Protein AF-A0A934XVX9-F1 (afdb_monomer)

Nearest PDB structures (foldseek):
  5a8s-assembly1_A  TM=2.318E-01  e=6.117E+00  Antheraea mylitta cypovirus 4
  7dmx-assembly2_B  TM=2.468E-01  e=3.941E+00  Aequorea victoria

Radius of gyration: 22.26 Å; Cα contacts (8 Å, |Δi|>4): 302; chains: 1; bounding box: 46×45×65 Å

Mean predicted aligned error: 10.81 Å

Solvent-accessible surface area (backbone atoms only — not comparable to full-atom values): 7273 Å² total; per-residue (Å²): 136,56,75,69,57,53,54,52,51,52,52,52,52,48,53,52,48,61,67,67,63,57,66,92,64,73,82,73,48,66,25,41,27,35,45,29,32,33,41,70,90,69,50,42,34,40,41,39,39,34,33,48,44,94,48,53,68,39,48,33,38,36,42,38,39,32,26,57,71,35,42,83,74,43,71,49,76,50,42,31,38,73,51,75,47,80,43,63,36,96,36,90,55,40,32,40,40,38,41,31,55,74,50,79,49,45,40,36,39,41,31,27,46,81,86,42,80,65,41,76,54,74,37,61,56,58,47,69,42,72,51,76,36,72,109

Secondary structure (DSSP, 8-state):
--HHHHHHHHHHHHHHHHHHTS-SS----EEEEEEEEE-TTS-EEEEEEEEEGGGTT-EEEEEEEEETT-EEEEEE--SSEEEEEEEEES-TTEEEEEEEESSS--EEEEEEETTEEEEEEEE-TT--EEEEEE-

Sequence (135 aa):
MSRRSIVAFLVTVLMVAVVGVVPAGAHVSWCSSDPVVTLPDGSVVNVVVEAPVEYTGSTVSVNLLAPRGSVLTAVLAGDLDLDVNFHAVQHANRMFLVVAPHGNFPLRVTVTRDGATVAYAEGESGHALTMWVNF

Structure (mmCIF, N/CA/C/O backbone):
data_AF-A0A934XVX9-F1
#
_entry.id   AF-A0A934XVX9-F1
#
loop_
_atom_site.group_PDB
_atom_site.id
_atom_site.type_symbol
_atom_site.label_atom_id
_atom_site.label_alt_id
_atom_site.label_comp_id
_atom_site.label_asym_id
_atom_site.label_entity_id
_atom_site.label_seq_id
_atom_site.pdbx_PDB_ins_code
_atom_site.Cartn_x
_atom_site.Cartn_y
_atom_site.Cartn_z
_atom_site.occupancy
_atom_site.B_iso_or_equiv
_atom_site.auth_seq_id
_atom_site.auth_comp_id
_atom_site.auth_asym_id
_atom_site.auth_atom_id
_atom_site.pdbx_PDB_model_num
ATOM 1 N N . MET A 1 1 ? -26.769 -29.419 50.028 1.00 57.47 1 MET A N 1
ATOM 2 C CA . MET A 1 1 ? -26.715 -28.825 48.671 1.00 57.47 1 MET A CA 1
ATOM 3 C C . MET A 1 1 ? -27.129 -29.903 47.673 1.00 57.47 1 MET A C 1
ATOM 5 O O . MET A 1 1 ? -26.564 -30.987 47.725 1.00 57.47 1 MET A O 1
ATOM 9 N N . SER A 1 2 ? -28.177 -29.693 46.870 1.00 64.69 2 SER A N 1
ATOM 10 C CA . SER A 1 2 ? -28.707 -30.750 45.986 1.00 64.69 2 SER A CA 1
ATOM 11 C C . SER A 1 2 ? -27.840 -30.907 44.728 1.00 64.69 2 SER A C 1
ATOM 13 O O . SER A 1 2 ? -27.261 -29.922 44.268 1.00 64.69 2 SER A O 1
ATOM 15 N N . ARG A 1 3 ? -27.777 -32.107 44.122 1.00 65.62 3 ARG A N 1
ATOM 16 C CA . ARG A 1 3 ? -27.050 -32.334 42.849 1.00 65.62 3 ARG A CA 1
ATOM 17 C C . ARG A 1 3 ? -27.455 -31.338 41.751 1.00 65.62 3 ARG A C 1
ATOM 19 O O . ARG A 1 3 ? -26.614 -30.930 40.962 1.00 65.62 3 ARG A O 1
ATOM 26 N N . ARG A 1 4 ? -28.716 -30.891 41.745 1.00 67.88 4 ARG A N 1
ATOM 27 C CA . ARG A 1 4 ? -29.239 -29.895 40.793 1.00 67.88 4 ARG A CA 1
ATOM 28 C C . ARG A 1 4 ? -28.636 -28.502 41.008 1.00 67.88 4 ARG A C 1
ATOM 30 O O . ARG A 1 4 ? -28.368 -27.801 40.042 1.00 67.88 4 ARG A O 1
ATOM 37 N N . SER A 1 5 ? -28.366 -28.130 42.259 1.00 67.12 5 SER A N 1
ATOM 38 C CA . SER A 1 5 ? -27.765 -26.839 42.619 1.00 67.12 5 SER A CA 1
ATOM 39 C C . SER A 1 5 ? -26.288 -26.752 42.220 1.00 67.12 5 SER A C 1
ATOM 41 O O . SER A 1 5 ? -25.822 -25.683 41.848 1.00 67.12 5 SER A O 1
ATOM 43 N N . ILE A 1 6 ? -25.564 -27.876 42.262 1.00 73.25 6 ILE A N 1
ATOM 44 C CA . ILE A 1 6 ? -24.152 -27.946 41.852 1.00 73.25 6 ILE A CA 1
ATOM 45 C C . ILE A 1 6 ? -24.031 -27.795 40.334 1.00 73.25 6 ILE A C 1
ATOM 47 O O . ILE A 1 6 ? -23.211 -27.015 39.868 1.00 73.25 6 ILE A O 1
ATOM 51 N N . VAL A 1 7 ? -24.881 -28.485 39.566 1.00 71.75 7 VAL A N 1
ATOM 52 C CA . VAL A 1 7 ? -24.877 -28.398 38.095 1.00 71.75 7 VAL A CA 1
ATOM 53 C C . VAL A 1 7 ? -25.231 -26.989 37.626 1.00 71.75 7 VAL A C 1
ATOM 55 O O . VAL A 1 7 ? -24.548 -26.457 36.759 1.00 71.75 7 VAL A O 1
ATOM 58 N N . ALA A 1 8 ? -26.241 -26.359 38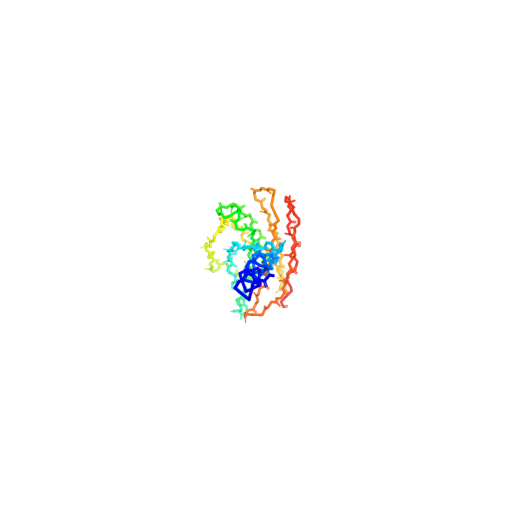.234 1.00 71.38 8 ALA A N 1
ATOM 59 C CA . ALA A 1 8 ? -26.597 -24.980 37.912 1.00 71.38 8 ALA A CA 1
ATOM 60 C C . ALA A 1 8 ? -25.422 -24.024 38.162 1.00 71.38 8 ALA A C 1
ATOM 62 O O . ALA A 1 8 ? -25.090 -23.230 37.292 1.00 71.38 8 ALA A O 1
ATOM 63 N N . PHE A 1 9 ? -24.737 -24.156 39.301 1.00 73.88 9 PHE A N 1
ATOM 64 C CA . PHE A 1 9 ? -23.574 -23.328 39.617 1.00 73.88 9 PHE A CA 1
ATOM 65 C C . PHE A 1 9 ? -22.421 -23.542 38.626 1.00 73.88 9 PHE A C 1
ATOM 67 O O . PHE A 1 9 ? -21.803 -22.580 38.180 1.00 73.88 9 PHE A O 1
ATOM 74 N N . LEU A 1 10 ? -22.167 -24.791 38.227 1.00 74.25 10 LEU A N 1
ATOM 75 C CA . LEU A 1 10 ? -21.093 -25.139 37.296 1.00 74.25 10 LEU A CA 1
ATOM 76 C C . LEU A 1 10 ? -21.360 -24.607 35.881 1.00 74.25 10 LEU A C 1
ATOM 78 O O . LEU A 1 10 ? -20.436 -24.126 35.235 1.00 74.25 10 LEU A O 1
ATOM 82 N N . VAL A 1 11 ? -22.617 -24.619 35.426 1.00 72.81 11 VAL A N 1
ATOM 83 C CA . VAL A 1 11 ? -23.019 -24.023 34.140 1.00 72.81 11 VAL A CA 1
ATOM 84 C C . VAL A 1 11 ? -22.893 -22.501 34.175 1.00 72.81 11 VAL A C 1
ATOM 86 O O . VAL A 1 11 ? -22.403 -21.917 33.212 1.00 72.81 11 VAL A O 1
ATOM 89 N N . THR A 1 12 ? -23.267 -21.850 35.279 1.00 68.62 12 THR A N 1
ATOM 90 C CA . THR A 1 12 ? -23.109 -20.395 35.417 1.00 68.62 12 THR A CA 1
ATOM 91 C C . THR A 1 12 ? -21.635 -19.994 35.435 1.00 68.62 12 THR A C 1
ATOM 93 O O . THR A 1 12 ? -21.253 -19.056 34.742 1.00 68.62 12 THR A O 1
ATOM 96 N N . VAL A 1 13 ? -20.785 -20.728 36.161 1.00 69.31 13 VAL A N 1
ATOM 97 C CA . VAL A 1 13 ? -19.330 -20.501 36.165 1.00 69.31 13 VAL A CA 1
ATOM 98 C C . VAL A 1 13 ? -18.735 -20.741 34.777 1.00 69.31 13 VAL A C 1
ATOM 100 O O . VAL A 1 13 ? -17.910 -19.949 34.331 1.00 69.31 13 VAL A O 1
ATOM 103 N N . LEU A 1 14 ? -19.185 -21.777 34.062 1.00 63.97 14 LEU A N 1
ATOM 104 C CA . LEU A 1 14 ? -18.730 -22.056 32.702 1.00 63.97 14 LEU A CA 1
ATOM 105 C C . LEU A 1 14 ? -19.148 -20.947 31.724 1.00 63.97 14 LEU A C 1
ATOM 107 O O . LEU A 1 14 ? -18.331 -20.515 30.925 1.00 63.97 14 LEU A O 1
ATOM 111 N N . MET A 1 15 ? -20.376 -20.432 31.816 1.00 61.59 15 MET A N 1
ATOM 112 C CA . MET A 1 15 ? -20.837 -19.314 30.981 1.00 61.59 15 MET A CA 1
ATOM 113 C C . MET A 1 15 ? -20.073 -18.017 31.273 1.00 61.59 15 MET A C 1
ATOM 115 O O . MET A 1 15 ? -19.683 -17.318 30.342 1.00 61.59 15 MET A O 1
ATOM 119 N N . VAL A 1 16 ? -19.787 -17.714 32.543 1.00 60.62 16 VAL A N 1
ATOM 120 C CA . VAL A 1 16 ? -18.961 -16.551 32.918 1.00 60.62 16 VAL A CA 1
ATOM 121 C C . VAL A 1 16 ? -17.513 -16.722 32.445 1.00 60.62 16 VAL A C 1
ATOM 123 O O . VAL A 1 16 ? -16.910 -15.76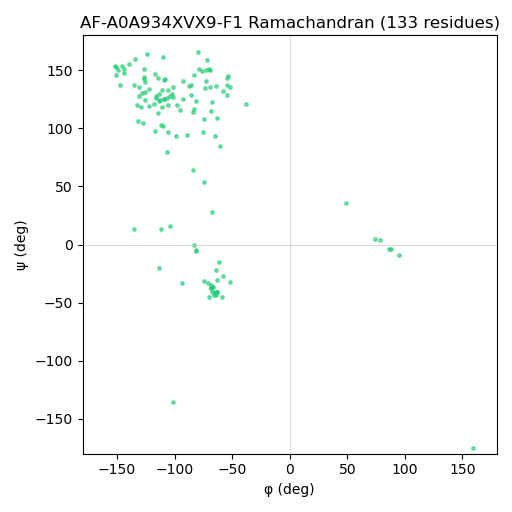0 31.978 1.00 60.62 16 VAL A O 1
ATOM 126 N N . ALA A 1 17 ? -16.968 -17.940 32.488 1.00 56.75 17 ALA A N 1
ATOM 127 C CA . ALA A 1 17 ? -15.644 -18.239 31.950 1.00 56.75 17 ALA A CA 1
ATOM 128 C C . ALA A 1 17 ? -15.597 -18.134 30.415 1.00 56.75 17 ALA A C 1
ATOM 130 O O . ALA A 1 17 ? -14.624 -17.623 29.879 1.00 56.75 17 ALA A O 1
ATOM 131 N N . VAL A 1 18 ? -16.647 -18.543 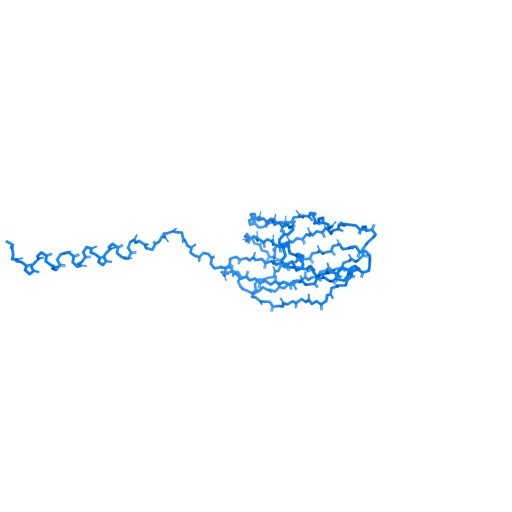29.696 1.00 56.56 18 VAL A N 1
ATOM 132 C CA . VAL A 1 18 ? -16.715 -18.408 28.228 1.00 56.56 18 VAL A CA 1
ATOM 133 C C . VAL A 1 18 ? -16.807 -16.937 27.803 1.00 56.56 18 VAL A C 1
ATOM 135 O O . VAL A 1 18 ? -16.175 -16.550 26.826 1.00 56.56 18 VAL A O 1
ATOM 138 N N . VAL A 1 19 ? -17.518 -16.094 28.560 1.00 55.34 19 VAL A N 1
ATOM 139 C CA . VAL A 1 19 ? -17.568 -14.640 28.305 1.00 55.34 19 VAL A CA 1
ATOM 140 C C . VAL A 1 19 ? -16.263 -13.941 28.722 1.00 55.34 19 VAL A C 1
ATOM 142 O O . VAL A 1 19 ? -15.854 -12.978 28.082 1.00 55.34 19 VAL A O 1
ATOM 145 N N . GLY A 1 20 ? -15.570 -14.441 29.751 1.00 45.25 20 GLY A N 1
ATOM 146 C CA . GLY A 1 20 ? -14.301 -13.889 30.243 1.00 45.25 20 GLY A CA 1
ATOM 147 C C . GLY A 1 20 ? -13.046 -14.300 29.462 1.00 45.25 20 GLY A C 1
ATOM 148 O O . GLY A 1 20 ? -11.965 -13.807 29.775 1.00 45.25 20 GLY A O 1
ATOM 149 N N . VAL A 1 21 ? -13.165 -15.201 28.478 1.00 49.84 21 VAL A N 1
ATOM 150 C CA . VAL A 1 21 ? -12.040 -15.724 27.671 1.00 49.84 21 VAL A CA 1
ATOM 151 C C . VAL A 1 21 ? -12.108 -15.252 26.212 1.00 49.84 21 VAL A C 1
ATOM 153 O O . VAL A 1 21 ? -11.336 -15.708 25.374 1.00 49.84 21 VAL A O 1
ATOM 156 N N . VAL A 1 22 ? -12.950 -14.263 25.887 1.00 46.62 22 VAL A N 1
ATOM 157 C CA . VAL A 1 22 ? -12.623 -13.412 24.735 1.00 46.62 22 VAL A CA 1
ATOM 158 C C . VAL A 1 22 ? -11.402 -12.604 25.166 1.00 46.62 22 VAL A C 1
ATOM 160 O O . VAL A 1 22 ? -11.507 -11.849 26.137 1.00 46.62 22 VAL A O 1
ATOM 163 N N . PRO A 1 23 ? -10.228 -12.781 24.538 1.00 43.62 23 PRO A N 1
ATOM 164 C CA . PRO A 1 23 ? -9.068 -11.995 24.901 1.00 43.62 23 PRO A CA 1
ATOM 165 C C . PRO A 1 23 ? -9.461 -10.524 24.795 1.00 43.62 23 PRO A C 1
ATOM 167 O O . PRO A 1 23 ? -9.930 -10.081 23.751 1.00 43.62 23 PRO A O 1
ATOM 170 N N . ALA A 1 24 ? -9.204 -9.741 25.839 1.00 45.72 24 ALA A N 1
ATOM 171 C CA . ALA A 1 24 ? -9.180 -8.282 25.761 1.00 45.7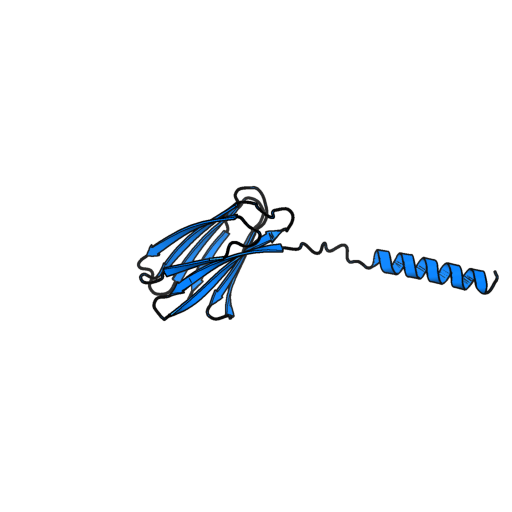2 24 ALA A CA 1
ATOM 172 C C . ALA A 1 24 ? 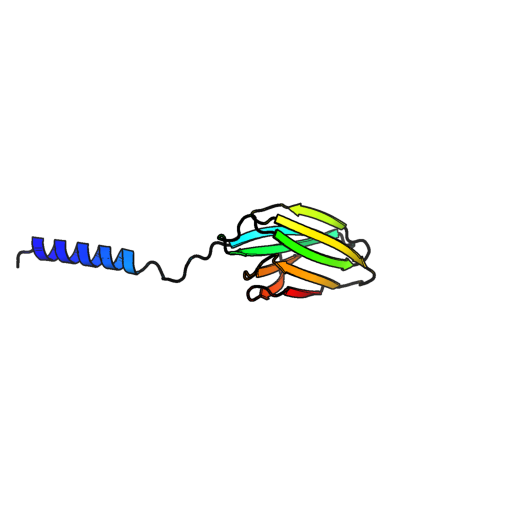-7.997 -7.774 24.898 1.00 45.72 24 ALA A C 1
ATOM 174 O O . ALA A 1 24 ? -7.474 -6.689 25.119 1.00 45.72 24 ALA A O 1
ATOM 175 N N . GLY A 1 25 ? -7.542 -8.574 23.931 1.00 43.44 25 GLY A N 1
ATOM 176 C CA . GLY A 1 25 ? -6.867 -8.098 22.743 1.00 43.44 25 GLY A CA 1
ATOM 177 C C . GLY A 1 25 ? -7.970 -7.858 21.734 1.00 43.44 25 GLY A C 1
ATOM 178 O O . GLY A 1 25 ? -8.417 -8.799 21.082 1.00 43.44 25 GLY A O 1
ATOM 179 N N . ALA A 1 26 ? -8.449 -6.617 21.678 1.00 44.75 26 ALA A N 1
ATOM 180 C CA . ALA A 1 26 ? -9.300 -6.144 20.607 1.00 44.75 26 ALA A CA 1
ATOM 181 C C . ALA A 1 26 ? -8.810 -6.763 19.293 1.00 44.75 26 ALA A C 1
ATOM 183 O O . ALA A 1 26 ? -7.648 -6.594 18.918 1.00 44.75 26 ALA A O 1
ATOM 184 N N . HIS A 1 27 ? -9.680 -7.511 18.616 1.00 47.06 27 HIS A N 1
ATOM 185 C CA . HIS A 1 27 ? -9.536 -7.710 17.188 1.00 47.06 27 HIS A CA 1
ATOM 186 C C . HIS A 1 27 ? -9.627 -6.309 16.588 1.00 47.06 27 HIS A C 1
ATOM 188 O O . HIS A 1 27 ? -10.717 -5.853 16.250 1.00 47.06 27 HIS A O 1
ATOM 194 N N . VAL A 1 28 ? -8.505 -5.587 16.553 1.00 57.06 28 VAL A N 1
ATOM 195 C CA . VAL A 1 28 ? -8.382 -4.383 15.749 1.00 57.06 28 VAL A CA 1
ATOM 196 C C . VAL A 1 28 ? -8.505 -4.926 14.341 1.00 57.06 28 VAL A C 1
ATOM 198 O O . VAL A 1 28 ? -7.578 -5.522 13.801 1.00 57.06 28 VAL A O 1
ATOM 201 N N . SER A 1 29 ? -9.730 -4.911 13.834 1.00 76.38 29 SER A N 1
ATOM 202 C CA . SER A 1 29 ? -9.991 -5.168 12.432 1.00 76.38 29 SER A CA 1
ATOM 203 C C . SER A 1 29 ? -9.313 -4.023 11.699 1.00 76.38 29 SER A C 1
ATOM 205 O O . SER A 1 29 ? -9.353 -2.885 12.166 1.00 76.38 29 SER A O 1
ATOM 207 N N . TRP A 1 30 ? -8.618 -4.336 10.616 1.00 84.50 30 TRP A N 1
ATOM 208 C CA . TRP A 1 30 ? -7.939 -3.335 9.812 1.00 84.50 30 TRP A CA 1
ATOM 209 C C . TRP A 1 30 ? -8.736 -3.148 8.529 1.00 84.50 30 TRP A C 1
ATOM 211 O O . TRP A 1 30 ? -9.166 -4.121 7.912 1.00 84.50 30 TRP A O 1
ATOM 221 N N . CYS A 1 31 ? -8.964 -1.892 8.176 1.00 84.94 31 CYS A N 1
ATOM 222 C CA . CYS A 1 31 ? -9.387 -1.498 6.844 1.00 84.94 31 CYS A CA 1
ATOM 223 C C . CYS A 1 31 ? -8.134 -1.402 5.965 1.00 84.94 31 CYS A C 1
ATOM 225 O O . CYS A 1 31 ? -7.059 -1.063 6.469 1.00 84.94 31 CYS A O 1
ATOM 227 N N . SER A 1 32 ? -8.240 -1.733 4.677 1.00 88.81 32 SER A N 1
ATOM 228 C CA . SER A 1 32 ? -7.079 -1.746 3.779 1.00 88.81 32 SER A CA 1
ATOM 229 C C . SER A 1 32 ? -7.395 -1.189 2.398 1.00 88.81 32 SER A C 1
ATOM 231 O O . SER A 1 32 ? -8.548 -1.180 1.964 1.00 88.81 32 SER A O 1
ATOM 233 N N . SER A 1 33 ? -6.374 -0.691 1.708 1.00 87.69 33 SER A N 1
ATOM 234 C CA . SER A 1 33 ? -6.424 -0.307 0.292 1.00 87.69 33 SER A CA 1
ATOM 235 C C . SER A 1 33 ? -5.041 -0.467 -0.336 1.00 87.69 33 SER A C 1
ATOM 237 O O . SER A 1 33 ? -4.036 -0.254 0.348 1.00 87.69 33 SER A O 1
ATOM 239 N N . ASP A 1 34 ? -4.968 -0.848 -1.615 1.00 88.00 34 ASP A N 1
ATOM 240 C CA . ASP A 1 34 ? -3.701 -1.182 -2.272 1.00 88.00 34 ASP A CA 1
ATOM 241 C C . ASP A 1 34 ? -3.498 -0.500 -3.639 1.00 88.00 34 ASP A C 1
ATOM 243 O O . ASP A 1 34 ? -4.084 -0.875 -4.659 1.00 88.00 34 ASP A O 1
ATOM 247 N N . PRO A 1 35 ? -2.617 0.513 -3.722 1.00 89.00 35 PRO A N 1
ATOM 248 C CA . PRO A 1 35 ? -2.071 0.935 -4.998 1.00 89.00 35 PRO A CA 1
ATOM 249 C C . PRO A 1 35 ? -1.123 -0.131 -5.551 1.00 89.00 35 PRO A C 1
ATOM 251 O O . PRO A 1 35 ? -0.249 -0.659 -4.855 1.00 89.00 35 PRO A O 1
ATOM 254 N N . VAL A 1 36 ? -1.283 -0.403 -6.844 1.00 90.94 36 VAL A N 1
ATOM 255 C CA . VAL A 1 36 ? -0.554 -1.425 -7.593 1.00 90.94 36 VAL A CA 1
ATOM 256 C C . VAL A 1 36 ? 0.338 -0.757 -8.627 1.00 90.94 36 VAL A C 1
ATOM 258 O O . VAL A 1 36 ? -0.130 -0.016 -9.496 1.00 90.94 36 VAL A O 1
ATOM 261 N N . VAL A 1 37 ? 1.632 -1.055 -8.567 1.00 91.25 37 VAL A N 1
ATOM 262 C CA . VAL A 1 37 ? 2.653 -0.545 -9.482 1.00 91.25 37 VAL A CA 1
ATOM 263 C C . VAL A 1 37 ? 3.245 -1.706 -10.270 1.00 91.25 37 VAL A C 1
ATOM 265 O O . VAL A 1 37 ? 3.721 -2.678 -9.693 1.00 91.25 37 VAL A O 1
ATOM 268 N N . THR A 1 38 ? 3.276 -1.595 -11.592 1.00 92.81 38 THR A N 1
ATOM 269 C CA . THR A 1 38 ? 4.036 -2.518 -12.442 1.00 92.81 38 THR A CA 1
ATOM 270 C C . THR A 1 38 ? 5.427 -1.940 -12.684 1.00 92.81 38 THR A C 1
ATOM 272 O O . THR A 1 38 ? 5.554 -0.795 -13.122 1.00 92.81 38 THR A O 1
ATOM 275 N N . LEU A 1 39 ? 6.469 -2.711 -12.372 1.00 90.75 39 LEU A N 1
ATOM 276 C CA . LEU A 1 39 ? 7.870 -2.337 -12.574 1.00 90.75 39 LEU A CA 1
ATOM 277 C C . LEU A 1 39 ? 8.306 -2.540 -14.041 1.00 90.75 39 LEU A C 1
ATOM 279 O O . LEU A 1 39 ? 7.624 -3.231 -14.801 1.00 90.75 39 LEU A O 1
ATOM 283 N N . PRO A 1 40 ? 9.456 -1.977 -14.471 1.00 88.81 40 PRO A N 1
ATOM 284 C CA . PRO A 1 40 ? 9.914 -2.069 -15.861 1.00 88.81 40 PRO A CA 1
ATOM 285 C C . PRO A 1 40 ? 10.238 -3.496 -16.325 1.00 88.81 40 PRO A C 1
ATOM 287 O O . PRO A 1 40 ? 10.255 -3.763 -17.523 1.00 88.81 40 PRO A O 1
ATOM 290 N N . ASP A 1 41 ? 10.521 -4.401 -15.387 1.00 89.50 41 ASP A N 1
ATOM 291 C CA . ASP A 1 41 ? 10.770 -5.822 -15.642 1.00 89.50 41 ASP A CA 1
ATOM 292 C C . ASP A 1 41 ? 9.476 -6.652 -15.758 1.00 89.50 41 ASP A C 1
ATOM 294 O O . ASP A 1 41 ? 9.537 -7.858 -15.986 1.00 89.50 41 ASP A O 1
ATOM 298 N N . GLY A 1 42 ? 8.311 -6.011 -15.616 1.00 89.19 42 GLY A N 1
ATOM 299 C CA . GLY A 1 42 ? 6.994 -6.642 -15.651 1.00 89.19 42 GLY A CA 1
ATOM 300 C C . GLY A 1 42 ? 6.515 -7.196 -14.309 1.00 89.19 42 GLY A C 1
ATOM 301 O O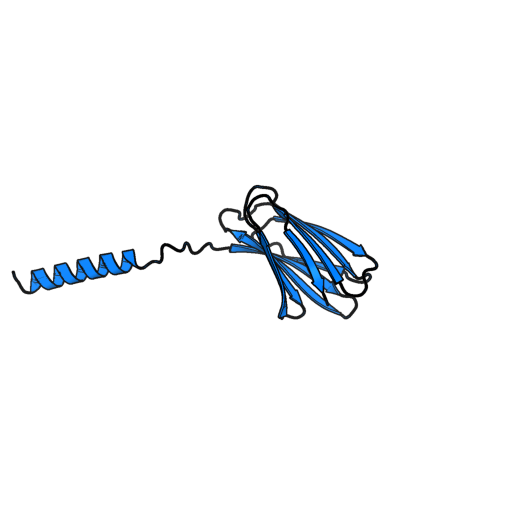 . GLY A 1 42 ? 5.376 -7.656 -14.242 1.00 89.19 42 GLY A O 1
ATOM 302 N N . SER A 1 43 ? 7.329 -7.139 -13.248 1.00 90.88 43 SER A N 1
ATOM 303 C CA . SER A 1 43 ? 6.896 -7.560 -11.911 1.00 90.88 43 SER A CA 1
ATOM 304 C C . SER A 1 43 ? 5.853 -6.607 -11.328 1.00 90.88 43 SER A C 1
ATOM 306 O O . SER A 1 43 ? 5.821 -5.409 -11.637 1.00 90.88 43 SER A O 1
ATOM 308 N N . VAL A 1 44 ? 4.971 -7.148 -10.490 1.00 91.31 44 VAL A N 1
ATOM 309 C CA . VAL A 1 44 ? 3.868 -6.396 -9.884 1.00 91.31 44 VAL A CA 1
ATOM 310 C C . VAL A 1 44 ? 4.172 -6.147 -8.418 1.00 91.31 44 VAL A C 1
ATOM 312 O O . VAL A 1 44 ? 4.432 -7.079 -7.658 1.00 91.31 44 VAL A O 1
ATOM 315 N N . VAL A 1 45 ? 4.117 -4.879 -8.021 1.00 91.56 45 VAL A N 1
ATOM 316 C CA . VAL A 1 45 ? 4.306 -4.421 -6.648 1.00 91.56 45 VAL A CA 1
ATOM 317 C C . VAL A 1 45 ? 2.979 -3.910 -6.106 1.00 91.56 45 VAL A C 1
ATOM 319 O O . VAL A 1 45 ? 2.450 -2.923 -6.613 1.00 91.56 45 VAL A O 1
ATOM 322 N N . ASN A 1 46 ? 2.472 -4.542 -5.049 1.00 91.94 46 ASN A N 1
ATOM 323 C CA . ASN A 1 46 ? 1.301 -4.055 -4.321 1.00 91.94 46 ASN A CA 1
ATOM 324 C C . ASN A 1 46 ? 1.761 -3.382 -3.032 1.00 91.94 46 ASN A C 1
ATOM 326 O O . ASN A 1 46 ? 2.519 -3.974 -2.255 1.00 91.94 46 ASN A O 1
ATOM 330 N N . VAL A 1 47 ? 1.285 -2.165 -2.796 1.00 91.88 47 VAL A N 1
ATOM 331 C CA . VAL A 1 47 ? 1.516 -1.426 -1.555 1.00 91.88 47 VAL A CA 1
ATOM 332 C C . VAL A 1 47 ? 0.217 -1.448 -0.766 1.00 91.88 47 VAL A C 1
ATOM 334 O O . VAL A 1 47 ? -0.666 -0.649 -1.022 1.00 91.88 47 VAL A O 1
ATOM 337 N N . VAL A 1 48 ? 0.087 -2.367 0.181 1.00 92.06 48 VAL A N 1
ATOM 338 C CA . VAL A 1 48 ? -1.097 -2.473 1.036 1.00 92.06 48 VAL A CA 1
ATOM 339 C C . VAL A 1 48 ? -0.957 -1.477 2.179 1.00 92.06 48 VAL A C 1
ATOM 341 O O . VAL A 1 48 ? -0.032 -1.582 2.987 1.00 92.06 48 VAL A O 1
ATOM 344 N N . VAL A 1 49 ? -1.863 -0.506 2.231 1.00 91.62 49 VAL A N 1
ATOM 345 C CA . VAL A 1 49 ? -1.970 0.470 3.316 1.00 91.62 49 VAL A CA 1
ATOM 346 C C . VAL A 1 49 ? -3.145 0.076 4.191 1.00 91.62 49 VAL A C 1
ATOM 348 O O . VAL A 1 49 ? -4.251 -0.119 3.692 1.00 91.62 49 VAL A O 1
ATOM 351 N N . GLU A 1 50 ? -2.904 -0.033 5.490 1.00 91.56 50 GLU A N 1
ATOM 352 C CA . GLU A 1 50 ? -3.885 -0.480 6.467 1.00 91.56 50 GLU A CA 1
ATOM 353 C C . GLU A 1 50 ? -4.005 0.534 7.611 1.00 91.56 50 GLU A C 1
ATOM 355 O O . GLU A 1 50 ? -3.007 1.093 8.080 1.00 91.56 50 GLU A O 1
ATOM 360 N N . ALA A 1 51 ? -5.230 0.729 8.097 1.00 91.00 51 ALA A N 1
ATOM 361 C CA . ALA A 1 51 ? -5.528 1.475 9.319 1.00 91.00 51 ALA A CA 1
ATOM 362 C C . ALA A 1 51 ? -6.544 0.700 10.180 1.00 91.00 51 ALA A C 1
ATOM 364 O O . ALA A 1 51 ? -7.259 -0.160 9.657 1.00 91.00 51 ALA A O 1
ATOM 365 N N . PRO A 1 52 ? -6.658 0.977 11.489 1.00 90.31 52 PRO A N 1
ATOM 366 C CA . PRO A 1 52 ? -7.732 0.409 12.301 1.00 90.31 52 PRO A CA 1
ATOM 367 C C . PRO A 1 52 ? -9.115 0.707 11.699 1.00 90.31 52 PRO A C 1
ATOM 369 O O . PRO A 1 52 ? -9.341 1.788 11.163 1.00 90.31 52 PRO A O 1
ATOM 372 N N . VAL A 1 53 ? -10.054 -0.238 11.789 1.00 89.31 53 VAL A N 1
ATOM 373 C CA . VAL A 1 53 ? -11.382 -0.176 11.142 1.00 89.31 53 VAL A CA 1
ATOM 374 C C . VAL A 1 53 ? -12.202 1.050 11.545 1.00 89.31 53 VAL A C 1
ATOM 376 O O . VAL A 1 53 ? -13.023 1.530 10.76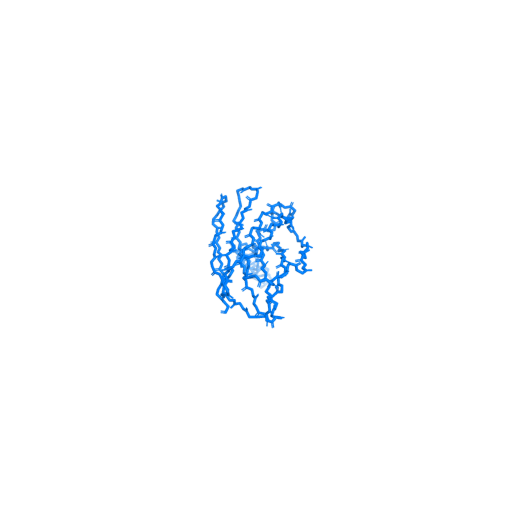7 1.00 89.31 53 VAL A O 1
ATOM 379 N N . GLU A 1 54 ? -11.975 1.595 12.740 1.00 87.81 54 GLU A N 1
ATOM 380 C CA . GLU A 1 54 ? -12.603 2.840 13.198 1.00 87.81 54 GLU A CA 1
ATOM 381 C C . GLU A 1 54 ? -12.256 4.057 12.323 1.00 87.81 54 GLU A C 1
ATOM 383 O O . GLU A 1 54 ? -12.960 5.063 12.380 1.00 87.81 54 GLU A O 1
ATOM 388 N N . TYR A 1 55 ? -11.229 3.942 11.476 1.00 88.25 55 TYR A N 1
ATOM 389 C CA . TYR A 1 55 ? -10.810 4.942 10.496 1.00 88.25 55 TYR A CA 1
ATOM 390 C C . TYR A 1 55 ? -11.214 4.592 9.056 1.00 88.25 55 TYR A C 1
ATOM 392 O O . TYR A 1 55 ? -10.710 5.209 8.120 1.00 88.25 55 TYR A O 1
ATOM 400 N N . THR A 1 56 ? -12.139 3.652 8.850 1.00 88.81 56 THR A N 1
ATOM 401 C CA . THR A 1 56 ? -12.730 3.378 7.524 1.00 88.81 56 THR A CA 1
ATOM 402 C C . THR A 1 56 ? -13.256 4.669 6.885 1.00 88.81 56 THR A C 1
ATOM 404 O O . THR A 1 56 ? -13.900 5.483 7.548 1.00 88.81 56 THR A O 1
ATOM 407 N N . GLY A 1 57 ? -12.976 4.865 5.597 1.00 86.69 57 GLY A N 1
ATOM 408 C CA . GLY A 1 57 ? -13.294 6.084 4.849 1.00 86.69 57 GLY A CA 1
ATOM 409 C C . GLY A 1 57 ? -12.395 7.280 5.174 1.00 86.69 57 GLY A C 1
ATOM 410 O O . GLY A 1 57 ? -12.636 8.378 4.680 1.00 86.69 57 GLY A O 1
ATOM 411 N N . SER A 1 58 ? -11.365 7.107 6.009 1.00 90.12 58 SER A N 1
ATOM 412 C CA . SER A 1 58 ? -10.369 8.159 6.231 1.00 90.12 58 SER A CA 1
ATOM 413 C C . SER A 1 58 ? -9.412 8.245 5.053 1.00 90.12 58 SER A C 1
ATOM 415 O O . SER A 1 58 ? -9.090 7.242 4.414 1.00 90.12 58 SER A O 1
ATOM 417 N N . THR A 1 59 ? -8.914 9.454 4.803 1.00 91.62 59 THR A N 1
ATOM 418 C CA . THR A 1 59 ? -7.965 9.696 3.720 1.00 91.62 59 THR A CA 1
ATOM 419 C C . THR A 1 59 ? -6.525 9.423 4.153 1.00 91.62 59 THR A C 1
ATOM 421 O O . THR A 1 59 ? -6.084 9.842 5.229 1.00 91.62 59 THR A O 1
ATOM 424 N N . VAL A 1 60 ? -5.759 8.767 3.287 1.00 91.12 60 VAL A N 1
ATOM 425 C CA . VAL A 1 60 ? -4.315 8.557 3.433 1.00 91.12 60 VAL A CA 1
ATOM 426 C C . VAL A 1 60 ? -3.618 9.008 2.156 1.00 91.12 60 VAL A C 1
ATOM 428 O O . VAL A 1 60 ? -3.999 8.605 1.059 1.00 91.12 60 VAL A O 1
ATOM 431 N N . SER A 1 61 ? -2.574 9.825 2.292 1.00 92.44 61 SER A N 1
ATOM 432 C CA . SER A 1 61 ? -1.731 10.194 1.155 1.00 92.44 61 SER A CA 1
ATOM 433 C C . SER A 1 61 ? -0.618 9.174 0.962 1.00 92.44 61 SER A C 1
ATOM 435 O O . SER A 1 61 ? 0.036 8.749 1.918 1.00 92.44 61 SER A O 1
ATOM 437 N N . VAL A 1 62 ? -0.385 8.796 -0.290 1.00 92.56 62 VAL A N 1
ATOM 438 C CA . VAL A 1 62 ? 0.653 7.847 -0.687 1.00 92.56 62 VAL A CA 1
ATOM 439 C C . VAL A 1 62 ? 1.498 8.498 -1.775 1.00 92.56 62 VAL A C 1
ATOM 441 O O . VAL A 1 62 ? 1.080 8.603 -2.925 1.00 92.56 62 VAL A O 1
ATOM 444 N N . ASN A 1 63 ? 2.705 8.939 -1.427 1.00 92.75 63 ASN A N 1
ATOM 445 C CA . ASN A 1 63 ? 3.684 9.414 -2.402 1.00 92.75 63 ASN A CA 1
ATOM 446 C C . ASN A 1 63 ? 4.628 8.264 -2.770 1.00 92.75 63 ASN A C 1
ATOM 448 O O . ASN A 1 63 ? 5.393 7.793 -1.923 1.00 92.75 63 ASN A O 1
ATOM 452 N N . LEU A 1 64 ? 4.596 7.839 -4.034 1.00 91.50 64 LEU A N 1
ATOM 453 C CA . LEU A 1 64 ? 5.432 6.760 -4.559 1.00 91.50 64 LEU A CA 1
ATOM 454 C C . LEU A 1 64 ? 6.446 7.297 -5.564 1.00 91.50 64 LEU A C 1
ATOM 456 O O . LEU A 1 64 ? 6.087 7.883 -6.585 1.00 91.50 64 LEU A O 1
ATOM 460 N N . LEU A 1 65 ? 7.719 7.024 -5.303 1.00 91.81 65 LEU A N 1
ATOM 461 C CA . LEU A 1 65 ? 8.832 7.302 -6.203 1.00 91.81 65 LEU A CA 1
ATOM 462 C C . LEU A 1 65 ? 9.396 5.967 -6.686 1.00 91.81 65 LEU A C 1
ATOM 464 O O . LEU A 1 65 ? 10.094 5.281 -5.941 1.00 91.81 65 LEU A O 1
ATOM 468 N N . ALA A 1 66 ? 9.064 5.585 -7.916 1.00 91.62 66 ALA A N 1
ATOM 469 C CA . ALA A 1 66 ? 9.384 4.276 -8.483 1.00 91.62 66 ALA A CA 1
ATOM 470 C C . ALA A 1 66 ? 10.455 4.367 -9.587 1.00 91.62 66 ALA A C 1
ATOM 472 O O . ALA A 1 66 ? 10.654 5.445 -10.158 1.00 91.62 66 ALA A O 1
ATOM 473 N N . PRO A 1 67 ? 11.125 3.253 -9.941 1.00 90.50 67 PRO A N 1
ATOM 474 C CA . PRO A 1 67 ? 12.056 3.214 -11.065 1.00 90.50 67 PRO A CA 1
ATOM 475 C C . PRO A 1 67 ? 11.444 3.703 -12.380 1.00 90.50 67 PRO A C 1
ATOM 477 O O . PRO A 1 67 ? 10.271 3.458 -12.675 1.00 90.50 67 PRO A O 1
ATOM 480 N N . ARG A 1 68 ? 12.245 4.367 -13.217 1.00 89.88 68 ARG A N 1
ATOM 481 C CA . ARG A 1 68 ? 11.811 4.856 -14.532 1.00 89.88 68 ARG A CA 1
ATOM 482 C C . ARG A 1 68 ? 11.304 3.699 -15.394 1.00 89.88 68 ARG A C 1
ATOM 484 O O . ARG A 1 68 ? 11.989 2.695 -15.540 1.00 89.88 68 ARG A O 1
ATOM 491 N N . GLY A 1 69 ? 10.135 3.884 -16.004 1.00 86.06 69 GLY A N 1
ATOM 492 C CA . GLY A 1 69 ? 9.444 2.839 -16.766 1.00 86.06 69 GLY A CA 1
ATOM 493 C C . GLY A 1 69 ? 8.401 2.076 -15.948 1.00 86.06 69 GLY A C 1
ATOM 494 O O . GLY A 1 69 ? 7.627 1.334 -16.539 1.00 86.06 69 GLY A O 1
ATOM 495 N N . SER A 1 70 ? 8.342 2.291 -14.628 1.00 90.44 70 SER A N 1
ATOM 496 C CA . SER A 1 70 ? 7.234 1.796 -13.808 1.00 90.44 70 SER A CA 1
ATOM 497 C C . SER A 1 70 ? 5.950 2.562 -14.119 1.00 90.44 70 SER A C 1
ATOM 499 O O . SER A 1 70 ? 5.993 3.750 -14.456 1.00 90.44 70 SER A O 1
ATOM 501 N N . VAL A 1 71 ? 4.811 1.902 -13.941 1.00 90.56 71 VAL A N 1
ATOM 502 C CA . VAL A 1 71 ? 3.478 2.469 -14.166 1.00 90.56 71 VAL A CA 1
ATOM 503 C C . VAL A 1 71 ? 2.604 2.179 -12.950 1.00 90.56 71 VAL A C 1
ATOM 505 O O . VAL A 1 71 ? 2.610 1.061 -12.441 1.00 90.56 71 VAL A O 1
ATOM 508 N N . LEU A 1 72 ? 1.855 3.181 -12.481 1.00 90.06 72 LEU A N 1
ATOM 509 C CA . LEU A 1 72 ? 0.760 2.963 -11.537 1.00 90.06 72 LEU A CA 1
ATOM 510 C C . LEU A 1 72 ? -0.406 2.338 -12.309 1.00 90.06 72 LEU A C 1
ATOM 512 O O . LEU A 1 72 ? -1.028 2.995 -13.142 1.00 90.06 72 LEU A O 1
ATOM 516 N N . THR A 1 73 ? -0.652 1.057 -12.066 1.00 86.38 73 THR A N 1
ATOM 517 C CA . THR A 1 73 ? -1.563 0.236 -12.872 1.00 86.38 73 THR A CA 1
ATOM 518 C C . THR A 1 73 ? -2.970 0.223 -12.288 1.00 86.38 73 THR A C 1
ATOM 520 O O . THR A 1 73 ? -3.946 0.187 -13.035 1.00 86.38 73 THR A O 1
ATOM 523 N N . ALA A 1 74 ? -3.088 0.294 -10.963 1.00 81.88 74 ALA A N 1
ATOM 524 C CA . ALA A 1 74 ? -4.367 0.429 -10.285 1.00 81.88 74 ALA A CA 1
ATOM 525 C C . ALA A 1 74 ? -4.206 1.173 -8.959 1.00 81.88 74 ALA A C 1
ATOM 527 O O . ALA A 1 74 ? -3.160 1.116 -8.315 1.00 81.88 74 ALA A O 1
ATOM 528 N N . VAL A 1 75 ? -5.281 1.831 -8.542 1.00 80.31 75 VAL A N 1
ATOM 529 C CA . VAL A 1 75 ? -5.523 2.162 -7.140 1.00 80.31 75 VAL A CA 1
ATOM 530 C C . VAL A 1 75 ? -6.784 1.402 -6.788 1.00 80.31 75 VAL A C 1
ATOM 532 O O . VAL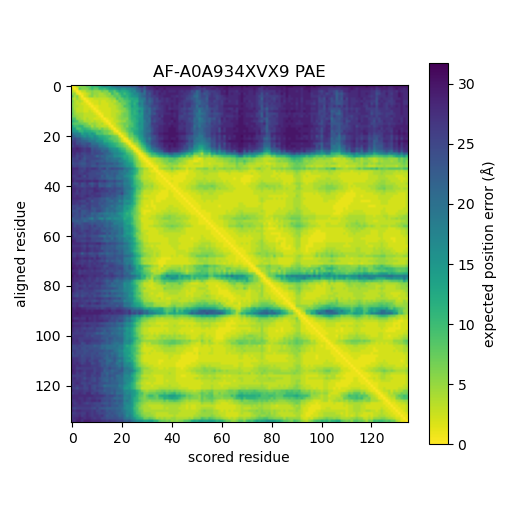 A 1 75 ? -7.882 1.799 -7.180 1.00 80.31 75 VAL A O 1
ATOM 535 N N . LEU A 1 76 ? -6.618 0.240 -6.167 1.00 71.69 76 LEU A N 1
ATOM 536 C CA . LEU A 1 76 ? -7.754 -0.541 -5.716 1.00 71.69 76 LEU A CA 1
ATOM 537 C C . LEU A 1 76 ? -8.283 0.158 -4.461 1.00 71.69 76 LEU A C 1
ATOM 539 O O . LEU A 1 76 ? -7.726 0.048 -3.369 1.00 71.69 76 LEU A O 1
ATOM 543 N N . ALA A 1 77 ? -9.313 0.979 -4.670 1.00 61.88 77 ALA A N 1
ATOM 544 C CA . ALA A 1 77 ? -10.037 1.640 -3.598 1.00 61.88 77 ALA A CA 1
ATOM 545 C C . ALA A 1 77 ? -10.690 0.555 -2.737 1.00 61.88 77 ALA A C 1
ATOM 547 O O . ALA A 1 77 ? -11.591 -0.153 -3.196 1.00 61.88 77 ALA A O 1
ATOM 548 N N . GLY A 1 78 ? -10.168 0.381 -1.529 1.00 74.31 78 GLY A N 1
ATOM 549 C CA . GLY A 1 78 ? -10.748 -0.485 -0.519 1.00 74.31 78 GLY A CA 1
ATOM 550 C C . GLY A 1 78 ? -11.514 0.351 0.495 1.00 74.31 78 GLY A C 1
ATOM 551 O O . GLY A 1 78 ? -12.254 1.266 0.146 1.00 74.31 78 GLY A O 1
ATOM 552 N N . ASP A 1 79 ? -11.313 0.038 1.766 1.00 83.75 79 ASP A N 1
ATOM 553 C CA . ASP A 1 79 ? -12.005 0.678 2.884 1.00 83.75 79 ASP A CA 1
ATOM 554 C C . ASP A 1 79 ? -11.386 2.036 3.287 1.00 83.75 79 ASP A C 1
ATOM 556 O O . ASP A 1 79 ? -11.906 2.714 4.173 1.00 83.75 79 ASP A O 1
ATOM 560 N N . LEU A 1 80 ? -10.269 2.437 2.669 1.00 83.19 80 LEU A N 1
ATOM 561 C CA . LEU A 1 80 ? -9.594 3.719 2.883 1.00 83.19 80 LEU A CA 1
ATOM 562 C C . LEU A 1 80 ? -9.649 4.571 1.616 1.00 83.19 80 LEU A C 1
ATOM 564 O O . LEU A 1 80 ? -9.473 4.073 0.503 1.00 83.19 80 LEU A O 1
ATOM 568 N N . ASP A 1 81 ? -9.802 5.880 1.798 1.00 87.75 81 ASP A N 1
ATOM 569 C CA . ASP A 1 81 ? -9.657 6.824 0.697 1.00 87.75 81 ASP A CA 1
ATOM 570 C C . ASP A 1 81 ? -8.167 7.100 0.476 1.00 87.75 81 ASP A C 1
ATOM 572 O O . ASP A 1 81 ? -7.454 7.529 1.385 1.00 87.75 81 ASP A O 1
ATOM 576 N N . LEU A 1 82 ? -7.672 6.865 -0.737 1.00 86.69 82 LEU A N 1
ATOM 577 C CA . LEU A 1 82 ? -6.260 7.058 -1.059 1.00 86.69 82 LEU A CA 1
ATOM 578 C C . LEU A 1 82 ? -6.042 8.269 -1.964 1.00 86.69 82 LEU A C 1
ATOM 580 O O . LEU A 1 82 ? -6.572 8.330 -3.073 1.00 86.69 82 LEU A O 1
ATOM 584 N N . ASP A 1 83 ? -5.182 9.184 -1.521 1.00 89.19 83 ASP A N 1
ATOM 585 C CA . ASP A 1 83 ? -4.623 10.257 -2.346 1.00 89.19 83 ASP A CA 1
ATOM 586 C C . ASP A 1 83 ? -3.224 9.848 -2.828 1.00 89.19 83 ASP A C 1
ATOM 588 O O . ASP A 1 83 ? -2.223 9.973 -2.115 1.00 89.19 83 ASP A O 1
ATOM 592 N N . VAL A 1 84 ? -3.165 9.256 -4.022 1.00 88.62 84 VAL A N 1
ATOM 593 C CA . VAL A 1 84 ? -1.945 8.645 -4.562 1.00 88.62 84 VAL A CA 1
ATOM 594 C C . VAL A 1 84 ? -1.244 9.595 -5.525 1.00 88.62 84 VAL A C 1
ATOM 596 O O . VAL A 1 84 ? -1.760 9.926 -6.591 1.00 88.62 84 VAL A O 1
ATOM 599 N N . ASN A 1 85 ? -0.005 9.948 -5.200 1.00 90.56 85 ASN A N 1
ATOM 600 C CA . ASN A 1 85 ? 0.867 10.741 -6.052 1.00 90.56 85 ASN A CA 1
ATOM 601 C C . ASN A 1 85 ? 2.072 9.897 -6.487 1.00 90.56 85 ASN A C 1
ATOM 603 O O . ASN A 1 85 ? 2.911 9.501 -5.676 1.00 90.56 85 ASN A O 1
ATOM 607 N N . PHE A 1 86 ? 2.153 9.603 -7.783 1.00 90.25 86 PHE A N 1
ATOM 608 C CA . PHE A 1 86 ? 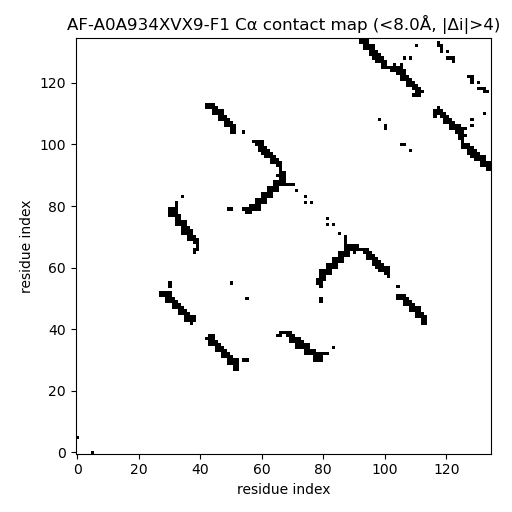3.135 8.682 -8.349 1.00 90.25 86 PHE A CA 1
ATOM 609 C C . PHE A 1 86 ? 4.128 9.405 -9.261 1.00 90.25 86 PHE A C 1
ATOM 611 O O . PHE A 1 86 ? 3.737 10.103 -10.195 1.00 90.25 86 PHE A O 1
ATOM 618 N N . HIS A 1 87 ? 5.423 9.174 -9.033 1.00 89.25 87 HIS A N 1
ATOM 619 C CA . HIS A 1 87 ? 6.519 9.722 -9.831 1.00 89.25 87 HIS A CA 1
ATOM 620 C C . HIS A 1 87 ? 7.485 8.614 -10.253 1.00 89.25 87 HIS A C 1
ATOM 622 O O . HIS A 1 87 ? 8.145 7.988 -9.423 1.00 89.25 87 HIS A O 1
ATOM 628 N N . ALA A 1 88 ? 7.624 8.403 -11.562 1.00 84.88 88 ALA A N 1
ATOM 629 C CA . ALA A 1 88 ? 8.654 7.529 -12.116 1.00 84.88 88 ALA A CA 1
ATOM 630 C C . ALA A 1 88 ? 9.977 8.305 -12.259 1.00 84.88 88 ALA A C 1
ATOM 632 O O . ALA A 1 88 ? 10.090 9.227 -13.068 1.00 84.88 88 ALA A O 1
ATOM 633 N N . VAL A 1 89 ? 10.993 7.923 -11.488 1.00 84.69 89 VAL A N 1
ATOM 634 C CA . VAL A 1 89 ? 12.272 8.641 -11.349 1.00 84.69 89 VAL A CA 1
ATOM 635 C C . VAL A 1 89 ? 13.470 7.750 -11.690 1.00 84.69 89 VAL A C 1
ATOM 637 O O . VAL A 1 89 ? 13.361 6.529 -11.765 1.00 84.69 89 VAL A O 1
ATOM 640 N N . GLN A 1 90 ? 14.648 8.340 -11.930 1.00 74.25 90 GLN A N 1
ATOM 641 C CA . GLN A 1 90 ? 15.868 7.603 -12.309 1.00 74.25 90 GLN A CA 1
ATOM 642 C C . GLN A 1 90 ? 16.522 6.844 -11.130 1.00 74.25 90 GLN A C 1
ATOM 644 O O . GLN A 1 90 ? 17.712 6.993 -10.864 1.00 74.25 90 GLN A O 1
ATOM 649 N N . HIS A 1 91 ? 15.764 6.007 -10.422 1.00 66.19 91 HIS A N 1
ATOM 650 C CA . HIS A 1 91 ? 16.290 5.064 -9.434 1.00 66.19 91 HIS A CA 1
ATOM 651 C C . HIS A 1 91 ? 16.140 3.645 -9.977 1.00 66.19 91 HIS A C 1
ATOM 653 O O . HIS A 1 91 ? 15.045 3.107 -9.987 1.00 66.19 91 HIS A O 1
ATOM 659 N N . ALA A 1 92 ? 17.226 3.047 -10.472 1.00 63.84 92 ALA A N 1
ATOM 660 C CA . ALA A 1 92 ? 17.142 1.816 -11.263 1.00 63.84 92 ALA A CA 1
ATOM 661 C C . ALA A 1 92 ? 16.575 0.601 -10.497 1.00 63.84 92 ALA A C 1
ATOM 663 O O . ALA A 1 92 ? 15.918 -0.227 -11.114 1.00 63.84 92 ALA A O 1
ATOM 664 N N . ASN A 1 93 ? 16.781 0.507 -9.173 1.00 77.12 93 ASN A N 1
ATOM 665 C CA . ASN A 1 93 ? 16.533 -0.736 -8.417 1.00 77.12 93 ASN A CA 1
ATOM 666 C C . ASN A 1 93 ? 15.783 -0.531 -7.085 1.00 77.12 93 ASN A C 1
ATOM 668 O O . ASN A 1 93 ? 15.812 -1.401 -6.215 1.00 77.12 93 ASN A O 1
ATOM 672 N N . ARG A 1 94 ? 15.198 0.648 -6.848 1.00 85.31 94 ARG A N 1
ATOM 673 C CA . ARG A 1 94 ? 14.544 0.956 -5.567 1.00 85.31 94 ARG A CA 1
ATOM 674 C C . ARG A 1 94 ? 13.307 1.806 -5.761 1.00 85.31 94 ARG A C 1
ATOM 676 O O . ARG A 1 94 ? 13.288 2.676 -6.628 1.00 85.31 94 ARG A O 1
ATOM 683 N N . MET A 1 95 ? 12.332 1.592 -4.891 1.00 89.12 95 MET A N 1
ATOM 684 C CA . MET A 1 95 ? 11.199 2.485 -4.700 1.00 89.12 95 MET A CA 1
ATOM 685 C C . MET A 1 95 ? 11.327 3.184 -3.349 1.00 89.12 95 MET A C 1
ATOM 687 O O . MET A 1 95 ? 11.764 2.582 -2.367 1.00 89.12 95 MET A O 1
ATOM 691 N N . PHE A 1 96 ? 10.956 4.458 -3.307 1.00 90.94 96 PHE A N 1
ATOM 692 C CA . PHE A 1 96 ? 10.780 5.202 -2.067 1.00 90.94 96 PHE A CA 1
ATOM 693 C C . PHE A 1 96 ? 9.301 5.496 -1.871 1.00 90.94 96 PHE A C 1
ATOM 695 O O . PHE A 1 96 ? 8.617 5.924 -2.804 1.00 90.94 96 PHE A O 1
ATOM 702 N N . LEU A 1 97 ? 8.823 5.246 -0.661 1.00 92.62 97 LEU A N 1
ATOM 703 C CA . LEU A 1 97 ? 7.423 5.367 -0.303 1.00 92.62 97 LEU A CA 1
ATOM 704 C C . LEU A 1 97 ? 7.291 6.278 0.912 1.00 92.62 97 LEU A C 1
ATOM 706 O O . LEU A 1 97 ? 7.986 6.084 1.912 1.00 92.62 97 LEU A O 1
ATOM 710 N N . VAL A 1 98 ? 6.375 7.240 0.821 1.00 93.44 98 VAL A N 1
ATOM 711 C CA . VAL A 1 98 ? 5.914 8.044 1.955 1.00 93.44 98 VAL A CA 1
ATOM 712 C C . VAL A 1 98 ? 4.407 7.881 2.072 1.00 93.44 98 VAL A C 1
ATOM 714 O O . VAL A 1 98 ? 3.682 8.233 1.144 1.00 93.44 98 VAL A O 1
ATOM 717 N N . VAL A 1 99 ? 3.944 7.364 3.206 1.00 92.62 99 VAL A N 1
ATOM 718 C CA . VAL A 1 99 ? 2.523 7.166 3.507 1.00 92.62 99 VAL A CA 1
ATOM 719 C C . VAL A 1 99 ? 2.160 8.010 4.716 1.00 92.62 99 VAL A C 1
ATOM 721 O O . VAL A 1 99 ? 2.767 7.845 5.772 1.00 92.62 99 VAL A O 1
ATOM 724 N N . ALA A 1 100 ? 1.203 8.924 4.580 1.00 93.06 100 ALA A N 1
ATOM 725 C CA . ALA A 1 100 ? 0.828 9.829 5.661 1.00 93.06 100 ALA A CA 1
ATOM 726 C C . ALA A 1 100 ? -0.694 9.864 5.872 1.00 93.06 100 ALA A C 1
ATOM 728 O O . ALA A 1 100 ? -1.440 10.116 4.919 1.00 93.06 100 ALA A O 1
ATOM 729 N N . PRO A 1 101 ? -1.173 9.645 7.110 1.00 92.38 101 PRO A N 1
ATOM 730 C CA . PRO A 1 101 ? -2.594 9.718 7.412 1.00 92.38 101 PRO A CA 1
ATOM 731 C C . PRO A 1 101 ? -3.067 11.178 7.399 1.00 92.38 101 PRO A C 1
ATOM 733 O O . PRO A 1 101 ? -2.384 12.062 7.919 1.00 92.38 101 PRO A O 1
ATOM 736 N N . HIS A 1 102 ? -4.263 11.450 6.867 1.00 91.19 102 HIS A N 1
ATOM 737 C CA . HIS A 1 102 ? -4.922 12.754 7.022 1.00 91.19 102 HIS A CA 1
ATOM 738 C C . HIS A 1 102 ? -5.666 12.792 8.361 1.00 91.19 102 HIS A C 1
ATOM 740 O O . HIS A 1 102 ? -6.891 12.848 8.428 1.00 91.19 102 HIS A O 1
ATOM 746 N N . GLY A 1 103 ? -4.908 12.706 9.450 1.00 87.75 103 GLY A N 1
ATOM 747 C CA . GLY A 1 103 ? -5.442 12.611 10.800 1.00 87.75 103 GLY A CA 1
ATOM 748 C C . GLY A 1 103 ? -4.427 12.019 11.767 1.00 87.75 103 GLY A C 1
ATOM 749 O O . GLY A 1 103 ? -3.277 11.769 11.416 1.00 87.75 103 GLY A O 1
ATOM 750 N N . ASN A 1 104 ? -4.863 11.799 13.005 1.00 90.81 104 ASN A N 1
ATOM 751 C CA . ASN A 1 104 ? -4.022 11.226 14.049 1.00 90.81 104 ASN A CA 1
ATOM 752 C C . ASN A 1 104 ? -4.426 9.775 14.325 1.00 90.81 104 ASN A C 1
ATOM 754 O O . ASN A 1 104 ? -5.144 9.501 15.285 1.00 90.81 104 ASN A O 1
ATOM 758 N N . PHE A 1 105 ? -3.982 8.859 13.467 1.00 89.50 105 PHE A N 1
ATOM 759 C CA . PHE A 1 105 ? -4.246 7.428 13.601 1.00 89.50 105 PHE A CA 1
ATOM 760 C C . PHE A 1 105 ? -3.055 6.592 13.137 1.00 89.50 105 PHE A C 1
ATOM 762 O O . PHE A 1 105 ? -2.281 7.073 12.300 1.00 89.50 105 PHE A O 1
ATOM 769 N N . PRO A 1 106 ? -2.861 5.391 13.709 1.00 90.75 106 PRO A N 1
ATOM 770 C CA . PRO A 1 106 ? -1.729 4.555 13.356 1.00 90.75 106 PRO A CA 1
ATOM 771 C C . PRO A 1 106 ? -1.944 3.957 11.967 1.00 90.75 106 PRO A C 1
ATOM 773 O O . PRO A 1 106 ? -3.074 3.702 11.546 1.00 90.75 106 PRO A O 1
ATOM 776 N N . LEU A 1 107 ? -0.840 3.713 11.272 1.00 92.25 107 LEU A N 1
ATOM 777 C CA . LEU A 1 107 ? -0.837 3.111 9.946 1.00 92.25 107 LEU A CA 1
ATOM 778 C C . LEU A 1 107 ? 0.069 1.895 9.918 1.00 92.25 107 LEU A C 1
ATOM 780 O O . LEU A 1 107 ? 1.101 1.844 10.588 1.00 92.25 107 LEU A O 1
ATOM 784 N N . ARG A 1 108 ? -0.280 0.961 9.047 1.00 92.88 108 ARG A N 1
ATOM 785 C CA . ARG A 1 108 ? 0.566 -0.154 8.656 1.00 92.88 108 ARG A CA 1
ATOM 786 C C . ARG A 1 108 ? 0.688 -0.173 7.145 1.00 92.88 108 ARG A C 1
ATOM 788 O O . ARG A 1 108 ? -0.265 0.104 6.425 1.00 92.88 108 ARG A O 1
ATOM 795 N N . VAL A 1 109 ? 1.888 -0.460 6.669 1.00 93.31 109 VAL A N 1
ATOM 796 C CA . VAL A 1 109 ? 2.198 -0.507 5.247 1.00 93.31 109 VAL A CA 1
ATOM 797 C C . VAL A 1 109 ? 2.967 -1.782 4.968 1.00 93.31 109 VAL A C 1
ATOM 799 O O . VAL A 1 109 ? 4.064 -1.985 5.492 1.00 93.31 109 VAL A O 1
ATOM 802 N N . THR A 1 110 ? 2.405 -2.617 4.105 1.00 93.38 110 THR A N 1
ATOM 803 C CA . THR A 1 110 ? 3.028 -3.849 3.628 1.00 93.38 110 THR A CA 1
ATOM 804 C C . THR A 1 110 ? 3.262 -3.728 2.134 1.00 93.38 110 THR A C 1
ATOM 806 O O . THR A 1 110 ? 2.338 -3.462 1.374 1.00 93.38 110 THR A O 1
ATOM 809 N N . VAL A 1 111 ? 4.494 -3.952 1.687 1.00 93.19 111 VAL A N 1
ATOM 810 C CA . VAL A 1 111 ? 4.824 -3.964 0.261 1.00 93.19 111 VAL A CA 1
ATOM 811 C C . VAL A 1 111 ? 5.122 -5.388 -0.161 1.00 93.19 111 VAL A C 1
ATOM 813 O O . VAL A 1 111 ? 5.991 -6.050 0.413 1.00 93.19 111 VAL A O 1
ATOM 816 N N . THR A 1 112 ? 4.414 -5.849 -1.185 1.00 92.31 112 THR A N 1
ATOM 817 C CA . THR A 1 112 ? 4.616 -7.167 -1.787 1.00 92.31 112 THR A CA 1
ATOM 818 C C . THR A 1 112 ? 5.065 -7.026 -3.232 1.00 92.31 112 THR A C 1
ATOM 820 O O . THR A 1 112 ? 4.657 -6.090 -3.913 1.00 92.31 112 THR A O 1
ATOM 823 N N . ARG A 1 113 ? 5.902 -7.950 -3.702 1.00 90.75 113 ARG A N 1
ATOM 824 C CA . ARG A 1 113 ? 6.285 -8.097 -5.107 1.00 90.75 113 ARG A CA 1
ATOM 825 C C . ARG A 1 113 ? 6.001 -9.522 -5.540 1.00 90.75 113 ARG A C 1
ATOM 827 O O . ARG A 1 113 ? 6.460 -10.453 -4.881 1.00 90.75 113 ARG A O 1
ATOM 834 N N . ASP A 1 114 ? 5.215 -9.682 -6.598 1.00 88.62 114 ASP A N 1
ATOM 835 C CA . ASP A 1 114 ? 4.814 -10.986 -7.141 1.00 88.62 114 ASP A CA 1
ATOM 836 C C . ASP A 1 114 ? 4.276 -11.952 -6.058 1.00 88.62 114 ASP A C 1
ATOM 838 O O . ASP A 1 114 ? 4.502 -13.160 -6.086 1.00 88.62 114 ASP A O 1
ATOM 842 N N . GLY A 1 115 ? 3.572 -11.396 -5.063 1.00 85.12 115 GLY A N 1
ATOM 843 C CA . GLY A 1 115 ? 2.972 -12.135 -3.947 1.00 85.12 115 GLY A CA 1
ATOM 844 C C . GLY A 1 115 ? 3.872 -12.366 -2.725 1.00 85.12 115 GLY A C 1
ATOM 845 O O . GLY A 1 115 ? 3.385 -12.882 -1.722 1.00 85.12 115 GLY A O 1
ATOM 846 N N . ALA A 1 116 ? 5.148 -11.970 -2.754 1.00 88.31 116 ALA A N 1
ATOM 847 C CA . ALA A 1 116 ? 6.051 -12.067 -1.605 1.00 88.31 116 ALA A CA 1
ATOM 848 C C . ALA A 1 116 ? 6.230 -10.711 -0.907 1.00 88.31 116 ALA A C 1
ATOM 850 O O . ALA A 1 116 ? 6.466 -9.701 -1.566 1.00 88.31 116 ALA A O 1
ATOM 851 N N . THR A 1 117 ? 6.173 -10.673 0.427 1.00 91.56 117 THR A N 1
ATOM 852 C CA . THR A 1 117 ? 6.457 -9.451 1.199 1.00 91.56 117 THR A CA 1
ATOM 853 C C . THR A 1 117 ? 7.929 -9.068 1.086 1.00 91.56 117 THR A C 1
ATOM 855 O O . THR A 1 117 ? 8.809 -9.847 1.447 1.00 91.56 117 THR A O 1
ATOM 858 N N . VAL A 1 118 ? 8.190 -7.847 0.620 1.00 92.25 118 VAL A N 1
ATOM 859 C CA . VAL A 1 118 ? 9.540 -7.289 0.428 1.00 92.25 118 VAL A CA 1
ATOM 860 C C . VAL A 1 118 ? 9.838 -6.113 1.358 1.00 92.25 118 VAL A C 1
ATOM 862 O O . VAL A 1 118 ? 11.005 -5.809 1.600 1.00 92.25 118 VAL A O 1
ATOM 865 N N . ALA A 1 119 ? 8.809 -5.464 1.909 1.00 91.81 119 ALA A N 1
ATOM 866 C CA . ALA A 1 119 ? 8.962 -4.454 2.950 1.00 91.81 119 ALA A CA 1
ATOM 867 C C . ALA A 1 119 ? 7.723 -4.390 3.852 1.00 91.81 119 ALA A C 1
ATOM 869 O O . ALA A 1 119 ? 6.612 -4.713 3.434 1.00 91.81 119 ALA A O 1
ATOM 870 N N . TYR A 1 120 ? 7.932 -3.951 5.090 1.00 92.81 120 TYR A N 1
ATOM 871 C CA . TYR A 1 120 ? 6.887 -3.729 6.082 1.00 92.81 120 TYR A CA 1
ATOM 872 C C . TYR A 1 120 ? 7.284 -2.556 6.978 1.00 92.81 120 TYR A C 1
ATOM 874 O O . TYR A 1 120 ? 8.439 -2.475 7.402 1.00 92.81 120 TYR A O 1
ATOM 882 N N . ALA A 1 121 ? 6.337 -1.674 7.290 1.00 91.69 121 ALA A N 1
ATOM 883 C CA . ALA A 1 121 ? 6.475 -0.715 8.377 1.00 91.69 121 ALA A CA 1
ATOM 884 C C . ALA A 1 121 ? 5.135 -0.457 9.059 1.00 91.69 121 ALA A C 1
ATOM 886 O O . ALA A 1 121 ? 4.070 -0.552 8.453 1.00 91.69 121 ALA A O 1
ATOM 887 N N . GLU A 1 122 ? 5.219 -0.070 10.321 1.00 92.12 122 GLU A N 1
ATOM 888 C CA . GLU A 1 122 ? 4.086 0.299 11.155 1.00 92.12 122 GLU A CA 1
ATOM 889 C C . GLU A 1 122 ? 4.450 1.571 11.910 1.00 92.12 122 GLU A C 1
ATOM 891 O O . GLU A 1 122 ? 5.596 1.747 12.334 1.00 92.12 122 GLU A O 1
ATOM 896 N N . GLY A 1 123 ? 3.500 2.495 11.975 1.00 86.94 123 GLY A N 1
ATOM 897 C CA . GLY A 1 123 ? 3.712 3.855 12.438 1.00 86.94 123 GLY A CA 1
ATOM 898 C C . GLY A 1 123 ? 2.735 4.214 13.534 1.00 86.94 123 GLY A C 1
ATOM 899 O O . GLY A 1 123 ? 1.570 3.816 13.509 1.00 86.94 123 GLY A O 1
ATOM 900 N N . GLU A 1 124 ? 3.223 4.999 14.484 1.00 85.00 124 GLU A N 1
ATOM 901 C CA . GLU A 1 124 ? 2.379 5.615 15.496 1.00 85.00 124 GLU A CA 1
ATOM 902 C C . GLU A 1 124 ? 1.531 6.737 14.888 1.00 85.00 124 GLU A C 1
ATOM 904 O O . GLU A 1 124 ? 1.840 7.294 13.829 1.00 85.00 124 GLU A O 1
ATOM 909 N N . SER A 1 125 ? 0.440 7.063 15.574 1.00 84.38 125 SER A N 1
ATOM 910 C CA . SER A 1 125 ? -0.552 8.014 15.098 1.00 84.38 125 SER A CA 1
ATOM 911 C C . SER A 1 125 ? 0.036 9.371 14.715 1.00 84.38 125 SER A C 1
ATOM 913 O O . SER A 1 125 ? 0.867 9.929 15.429 1.00 84.38 125 SER A O 1
ATOM 915 N N . GLY A 1 126 ? -0.434 9.916 13.589 1.00 79.12 126 GLY A N 1
ATOM 916 C CA . GLY A 1 126 ? -0.124 11.288 13.174 1.00 79.12 126 GLY A CA 1
ATOM 917 C C . GLY A 1 126 ? 1.262 11.476 12.555 1.00 79.12 126 GLY A C 1
ATOM 918 O O . GLY A 1 126 ? 1.629 12.602 12.215 1.00 79.12 126 GLY A O 1
ATOM 919 N N . HIS A 1 127 ? 2.020 10.396 12.366 1.00 86.56 127 HIS A N 1
ATOM 920 C CA . HIS A 1 127 ? 3.320 10.429 11.711 1.00 86.56 127 HIS A CA 1
ATOM 921 C C . HIS A 1 127 ? 3.274 9.785 10.326 1.00 86.56 127 HIS A C 1
ATOM 923 O O . HIS A 1 127 ? 2.603 8.781 10.094 1.00 86.56 127 HIS A O 1
ATOM 929 N N . ALA A 1 128 ? 4.026 10.371 9.393 1.00 90.69 128 ALA A N 1
ATOM 930 C CA . ALA A 1 128 ? 4.243 9.768 8.090 1.00 90.69 128 ALA A CA 1
ATOM 931 C C . ALA A 1 128 ? 5.201 8.575 8.211 1.00 90.69 128 ALA A C 1
ATOM 933 O O . ALA A 1 128 ? 6.266 8.671 8.825 1.00 90.69 128 ALA A O 1
ATOM 934 N N . LEU A 1 129 ? 4.847 7.474 7.561 1.00 92.94 129 LEU A N 1
ATOM 935 C CA . LEU A 1 129 ? 5.712 6.328 7.352 1.00 92.94 129 LEU A CA 1
ATOM 936 C C . LEU A 1 129 ? 6.561 6.547 6.110 1.00 92.94 129 LEU A C 1
ATOM 938 O O . LEU A 1 129 ? 6.044 6.846 5.037 1.00 92.94 129 LEU A O 1
ATOM 942 N N . THR A 1 130 ? 7.871 6.371 6.250 1.00 92.44 130 THR A N 1
ATOM 943 C CA . THR A 1 130 ? 8.814 6.450 5.130 1.00 92.44 130 THR A CA 1
ATOM 944 C C . THR A 1 130 ? 9.584 5.146 5.015 1.00 92.44 130 THR A C 1
ATOM 946 O O . THR A 1 130 ? 10.054 4.612 6.019 1.00 92.44 130 THR A O 1
ATOM 949 N N . MET A 1 131 ? 9.709 4.608 3.802 1.00 92.44 131 MET A N 1
ATOM 950 C CA . MET A 1 131 ? 10.459 3.372 3.580 1.00 92.44 131 MET A CA 1
ATOM 951 C C . MET A 1 131 ? 11.118 3.313 2.205 1.00 92.44 131 MET A C 1
ATOM 953 O O . MET A 1 131 ? 10.617 3.855 1.219 1.00 92.44 131 MET A O 1
ATOM 957 N N . TRP A 1 132 ? 12.241 2.599 2.153 1.00 89.94 132 TRP A N 1
ATOM 958 C CA . TRP A 1 132 ? 12.892 2.185 0.916 1.00 89.94 132 TRP A CA 1
ATOM 959 C C . TRP A 1 132 ? 12.569 0.721 0.643 1.00 89.94 132 TRP A C 1
ATOM 961 O O . TRP A 1 132 ? 12.832 -0.138 1.483 1.00 89.94 132 TRP A O 1
ATOM 971 N N . VAL A 1 133 ? 12.063 0.440 -0.551 1.00 88.25 133 VAL A N 1
ATOM 972 C CA . VAL A 1 133 ? 11.801 -0.915 -1.033 1.00 88.25 133 VAL A CA 1
ATOM 973 C C . VAL A 1 133 ? 12.877 -1.259 -2.052 1.00 88.25 133 VAL A C 1
ATOM 975 O O . VAL A 1 133 ? 13.054 -0.549 -3.045 1.00 88.25 133 VAL A O 1
ATOM 978 N N . ASN A 1 134 ? 13.634 -2.318 -1.777 1.00 84.25 134 ASN A N 1
ATOM 979 C CA . ASN A 1 134 ? 14.647 -2.830 -2.695 1.00 84.25 134 ASN A CA 1
ATOM 980 C C . ASN A 1 134 ? 14.032 -3.921 -3.575 1.00 84.25 134 ASN A C 1
ATOM 982 O O . ASN A 1 134 ? 13.254 -4.738 -3.079 1.00 84.25 134 ASN A O 1
ATOM 986 N N . PHE A 1 135 ? 14.408 -3.926 -4.853 1.00 73.44 135 PHE A N 1
ATOM 987 C CA . PHE A 1 135 ? 13.987 -4.909 -5.848 1.00 73.44 135 PHE A CA 1
ATOM 988 C C . PHE A 1 135 ? 15.174 -5.716 -6.370 1.00 73.44 135 PHE A C 1
ATOM 990 O O . PHE A 1 135 ? 16.303 -5.172 -6.381 1.00 73.44 135 PHE A O 1
#

Foldseek 3Di:
DDPVVVVVVVVVVVVVVVVVPPPPPPPQPKWWWWFWKQAQVRKIKIKIKIFRLVCFAFEKEKEKEGAANMDRPDGGDTRYHYNYHYHHDHDHWKMKMKIFTPFFTKMKIFMDINRHTQDIDIGHTGDIDIDMGGD

pLDDT: mean 82.16, std 13.5, range [43.44, 93.44]